Protein AF-C0ZXY6-F1 (afdb_monomer_lite)

Foldseek 3Di:
DDDDPDADELVNVVVQVVVCPPVLVDAAEDEECDHHDPRNQVVCVVSLYWYWYAHPVGDIDTDHPSVVVVVVPDPPDPPPPPPVPPVVVVVVVVVVVVCCVVVVVVVVVVPD

Organism: Rhodococcus erythropolis (strain PR4 / NBRC 100887) (NCBI:txid234621)

Secondary structure (DSSP, 8-state):
-----SPB-HHHHHHHHHHTTT-TTS-EEEEESSPBPHHHHHHHHHHTEEEEEE-TT--EEE-SHHHHHHHHH------------TTHHHHHHHHHHHHH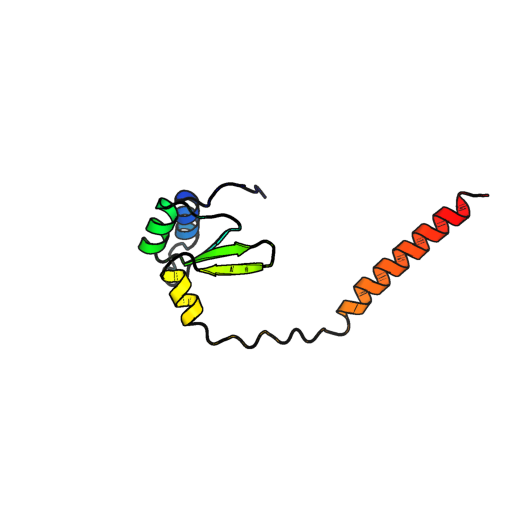HHHHHHHHHTT-

Radius of gyration: 22.97 Å; chains: 1; bounding box: 41×34×66 Å

pLDDT: mean 74.91, std 15.99, range [36.5, 94.62]

Sequence (112 aa):
MKWKGGAAGRPEMQQLYGARGTDTKKALFFFAASAYSKAAIGYADEVGIGLFTYDPVGVMTPINGVAQRVISSGTPATPPTVTPSSQDGLFIGALLLAIVVIGGIVIALGHI

Structure (mmCIF, N/CA/C/O backbone):
data_AF-C0ZXY6-F1
#
_entry.id   AF-C0ZXY6-F1
#
loop_
_atom_site.group_PDB
_atom_site.id
_atom_site.type_symbol
_atom_site.label_atom_id
_atom_site.label_alt_id
_atom_site.label_comp_id
_atom_site.label_asym_id
_atom_site.label_entity_id
_atom_site.label_seq_id
_atom_site.pdbx_PDB_ins_code
_atom_site.Cartn_x
_atom_site.Cartn_y
_atom_site.Cartn_z
_atom_site.occupancy
_atom_site.B_iso_or_equiv
_atom_site.auth_seq_id
_atom_site.auth_comp_id
_atom_site.auth_asym_id
_atom_site.auth_atom_id
_atom_site.pdbx_PDB_model_num
ATOM 1 N N . MET A 1 1 ? 5.324 14.794 -10.166 1.00 37.66 1 MET A N 1
ATOM 2 C CA . MET A 1 1 ? 5.454 13.511 -9.439 1.00 37.66 1 MET A CA 1
ATOM 3 C C . MET A 1 1 ? 6.762 13.536 -8.657 1.00 37.66 1 MET A C 1
ATOM 5 O O . MET A 1 1 ? 7.786 13.835 -9.256 1.00 37.66 1 MET A O 1
ATOM 9 N N . LYS A 1 2 ? 6.750 13.316 -7.336 1.00 36.91 2 LYS A N 1
ATOM 10 C CA . LYS A 1 2 ? 7.974 13.259 -6.516 1.00 36.91 2 LYS A CA 1
ATOM 11 C C . LYS A 1 2 ? 8.283 11.795 -6.235 1.00 36.91 2 LYS A C 1
ATOM 13 O O . LYS A 1 2 ? 7.656 11.183 -5.379 1.00 36.91 2 LYS A O 1
ATOM 18 N N . TRP A 1 3 ? 9.228 11.237 -6.982 1.00 36.50 3 TRP A N 1
ATOM 19 C CA . TRP A 1 3 ? 9.746 9.901 -6.711 1.00 36.50 3 TRP A CA 1
ATOM 20 C C . TRP A 1 3 ? 10.573 9.954 -5.418 1.00 36.50 3 TRP A C 1
ATOM 22 O O . TRP A 1 3 ? 11.521 10.737 -5.312 1.00 36.50 3 TRP A O 1
ATOM 32 N N . LYS A 1 4 ? 10.174 9.181 -4.403 1.00 51.34 4 LYS A N 1
ATOM 33 C CA . LYS A 1 4 ? 10.958 8.956 -3.182 1.00 51.34 4 LYS A CA 1
ATOM 34 C C . LYS A 1 4 ? 11.645 7.598 -3.324 1.00 51.34 4 LYS A C 1
ATOM 36 O O . LYS A 1 4 ? 10.967 6.583 -3.364 1.00 51.34 4 LYS A O 1
ATOM 41 N N . GLY A 1 5 ? 12.977 7.581 -3.343 1.00 49.53 5 GLY A N 1
ATOM 42 C CA . GLY A 1 5 ? 13.789 6.354 -3.314 1.00 49.53 5 GLY A CA 1
ATOM 43 C C . GLY A 1 5 ? 13.953 5.738 -1.916 1.00 49.53 5 GLY A C 1
ATOM 44 O O . GLY A 1 5 ? 14.917 5.023 -1.681 1.00 49.53 5 GLY A O 1
ATOM 45 N N . GLY A 1 6 ? 13.070 6.068 -0.967 1.00 57.12 6 GLY A N 1
ATOM 46 C CA . GLY A 1 6 ? 13.131 5.590 0.417 1.00 57.12 6 GLY A CA 1
ATOM 47 C C . GLY A 1 6 ? 12.141 4.457 0.681 1.00 57.12 6 GLY A C 1
ATOM 48 O O . GLY A 1 6 ? 11.128 4.348 -0.008 1.00 57.12 6 GLY A O 1
ATOM 49 N N . ALA A 1 7 ? 12.427 3.630 1.689 1.00 60.19 7 ALA A N 1
ATOM 50 C CA . ALA A 1 7 ? 11.484 2.641 2.208 1.00 60.19 7 ALA A CA 1
ATOM 51 C C . ALA A 1 7 ? 10.148 3.311 2.572 1.00 60.19 7 ALA A C 1
ATOM 53 O O . ALA A 1 7 ? 10.142 4.358 3.226 1.00 60.19 7 ALA A O 1
ATOM 54 N N . ALA A 1 8 ? 9.024 2.715 2.168 1.00 72.94 8 ALA A N 1
ATOM 55 C CA . ALA A 1 8 ? 7.708 3.237 2.521 1.00 72.94 8 ALA A CA 1
ATOM 56 C C . ALA A 1 8 ? 7.506 3.163 4.048 1.00 72.94 8 ALA A C 1
ATOM 58 O O . ALA A 1 8 ? 7.679 2.113 4.686 1.00 72.94 8 ALA A O 1
ATOM 59 N N . GLY A 1 9 ? 7.202 4.315 4.644 1.00 82.00 9 GLY A N 1
ATOM 60 C CA . GLY A 1 9 ? 7.110 4.506 6.081 1.00 82.00 9 GLY A CA 1
ATOM 61 C C . GLY A 1 9 ? 5.674 4.500 6.592 1.00 82.00 9 GLY A C 1
ATOM 62 O O . GLY A 1 9 ? 4.696 4.466 5.847 1.00 82.00 9 GLY A O 1
ATOM 63 N N . ARG A 1 10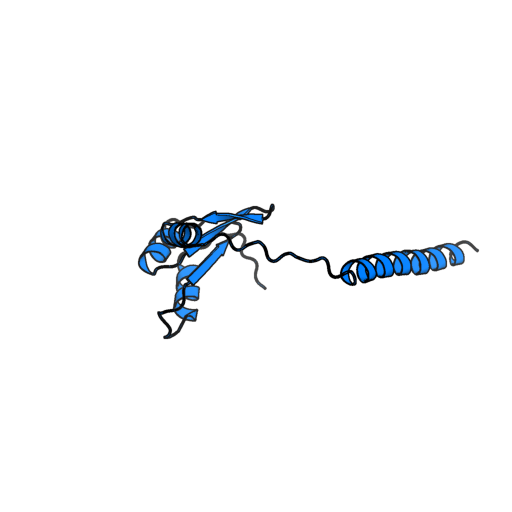 ? 5.547 4.559 7.920 1.00 82.31 10 ARG A N 1
ATOM 64 C CA . ARG A 1 10 ? 4.256 4.724 8.598 1.00 82.31 10 ARG A CA 1
ATOM 65 C C . ARG A 1 10 ? 3.486 5.986 8.157 1.00 82.31 10 ARG A C 1
ATOM 67 O O . ARG A 1 10 ? 2.271 5.870 8.016 1.00 82.31 10 ARG A O 1
ATOM 74 N N . PRO A 1 11 ? 4.122 7.152 7.905 1.00 85.44 11 PRO A N 1
ATOM 75 C CA . PRO A 1 11 ? 3.405 8.334 7.424 1.00 85.44 11 PRO A CA 1
ATOM 76 C C . PRO A 1 11 ? 2.684 8.087 6.096 1.00 85.44 11 PRO A C 1
ATOM 78 O O . PRO A 1 11 ? 1.534 8.485 5.935 1.00 85.44 11 PRO A O 1
ATOM 81 N N . GLU A 1 12 ? 3.322 7.378 5.164 1.00 84.19 12 GLU A N 1
ATOM 82 C CA . GLU A 1 12 ? 2.720 7.022 3.879 1.00 84.19 12 GLU A CA 1
ATOM 83 C C . GLU A 1 12 ? 1.508 6.084 4.058 1.00 84.19 12 GLU A C 1
ATOM 85 O O . GLU A 1 12 ? 0.482 6.269 3.403 1.00 84.19 12 GLU A O 1
ATOM 90 N N . MET A 1 13 ? 1.569 5.140 5.007 1.00 87.81 13 MET A N 1
ATOM 91 C CA . MET A 1 13 ? 0.421 4.283 5.345 1.00 87.81 13 MET A CA 1
ATOM 92 C C . MET A 1 13 ? -0.739 5.073 5.965 1.00 87.81 13 MET A C 1
ATOM 94 O O . MET A 1 13 ? -1.900 4.834 5.640 1.00 87.81 13 MET A O 1
ATOM 98 N N . GLN A 1 14 ? -0.439 6.032 6.844 1.00 87.62 14 GLN A N 1
ATOM 99 C CA . GLN A 1 14 ? -1.445 6.898 7.469 1.00 87.62 14 GLN A CA 1
ATOM 100 C C . GLN A 1 14 ? -2.142 7.793 6.442 1.00 87.62 14 GLN A C 1
ATOM 102 O O . GLN A 1 14 ? -3.355 7.985 6.519 1.00 87.62 14 GLN A O 1
ATOM 107 N N . GLN A 1 15 ? -1.399 8.303 5.457 1.00 87.06 15 GLN A N 1
ATOM 108 C CA . GLN A 1 15 ? -1.969 9.079 4.355 1.00 87.06 15 GLN A CA 1
ATOM 109 C C . GLN A 1 15 ? -2.936 8.238 3.520 1.00 87.06 15 GLN A C 1
ATOM 111 O O . GLN A 1 15 ? -4.046 8.691 3.244 1.00 87.06 15 GLN A O 1
ATOM 116 N N . LEU A 1 16 ? -2.558 7.001 3.176 1.00 86.62 16 LEU A N 1
ATOM 117 C CA . LEU A 1 16 ? -3.448 6.077 2.469 1.00 86.62 16 LEU A CA 1
ATOM 118 C C . LEU A 1 16 ? -4.710 5.778 3.289 1.00 86.62 16 LEU A C 1
ATOM 120 O O . LEU A 1 16 ? -5.823 5.821 2.765 1.00 86.62 16 LEU A O 1
ATOM 124 N N . TYR A 1 17 ? -4.543 5.513 4.583 1.00 83.81 17 TYR A N 1
ATOM 125 C CA . TYR A 1 17 ? -5.663 5.253 5.480 1.00 83.81 17 TYR A CA 1
ATOM 126 C C . TYR A 1 17 ? -6.621 6.448 5.576 1.00 83.81 17 TYR A C 1
ATOM 128 O O . TYR A 1 17 ? -7.835 6.267 5.521 1.00 83.81 17 TYR A O 1
ATOM 136 N N . GLY A 1 18 ? -6.093 7.672 5.659 1.00 85.38 18 GLY A N 1
ATOM 137 C CA . GLY A 1 18 ? -6.895 8.896 5.653 1.00 85.38 18 GLY A CA 1
ATOM 138 C C . GLY A 1 18 ? -7.612 9.137 4.322 1.00 85.38 18 GLY A C 1
ATOM 139 O O . GLY A 1 18 ? -8.772 9.546 4.317 1.00 85.38 18 GLY A O 1
ATOM 140 N N . ALA A 1 19 ? -6.970 8.816 3.194 1.00 88.25 19 ALA A N 1
ATOM 141 C CA . ALA A 1 19 ? -7.550 8.972 1.857 1.00 88.25 19 ALA A CA 1
ATOM 142 C C . ALA A 1 19 ? -8.790 8.090 1.624 1.00 88.25 19 ALA A C 1
ATOM 144 O O . ALA A 1 19 ? -9.625 8.413 0.781 1.00 88.25 19 ALA A O 1
ATOM 145 N N . ARG A 1 20 ? -8.953 7.012 2.404 1.00 84.38 20 ARG A N 1
ATOM 146 C CA . ARG A 1 20 ? -10.171 6.187 2.419 1.00 84.38 20 ARG A CA 1
ATOM 147 C C . ARG A 1 20 ? -11.426 6.985 2.799 1.00 84.38 20 ARG A C 1
ATOM 149 O O . ARG A 1 20 ? -12.534 6.591 2.434 1.00 84.38 20 ARG A O 1
ATOM 156 N N . GLY A 1 21 ? -11.266 8.078 3.546 1.00 84.00 21 GLY A N 1
ATOM 157 C CA . GLY A 1 21 ? -12.381 8.834 4.102 1.00 84.00 21 GLY A CA 1
ATOM 158 C C . GLY A 1 21 ? -13.226 7.979 5.050 1.00 84.00 21 GLY A C 1
ATOM 159 O O . GLY A 1 21 ? -12.701 7.204 5.851 1.00 84.00 21 GLY A O 1
ATOM 160 N N . THR A 1 22 ? -14.548 8.118 4.962 1.00 84.50 22 THR A N 1
ATOM 161 C CA . THR A 1 22 ? -15.509 7.440 5.849 1.00 84.50 22 THR A CA 1
ATOM 162 C C . THR A 1 22 ? -15.880 6.025 5.405 1.00 84.50 22 THR A C 1
ATOM 164 O O . THR A 1 22 ? -16.500 5.290 6.172 1.00 84.50 22 THR A O 1
ATOM 167 N N . ASP A 1 23 ? -15.498 5.608 4.196 1.00 82.94 23 ASP A N 1
ATOM 168 C CA . ASP A 1 23 ? -15.842 4.290 3.663 1.00 82.94 23 ASP A CA 1
ATOM 169 C C . ASP A 1 23 ? -14.849 3.226 4.144 1.00 82.94 23 ASP A C 1
ATOM 171 O O . ASP A 1 23 ? -13.911 2.825 3.451 1.00 82.94 23 ASP A O 1
ATOM 175 N N . THR A 1 24 ? -15.061 2.756 5.369 1.00 81.25 24 THR A N 1
ATOM 176 C CA . THR A 1 24 ? -14.210 1.755 6.024 1.00 81.25 24 THR A 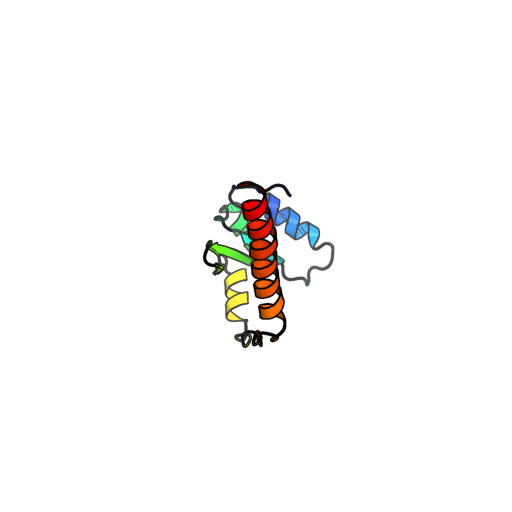CA 1
ATOM 177 C C . THR A 1 24 ? -14.273 0.369 5.383 1.00 81.25 24 THR A C 1
ATOM 179 O O . THR A 1 24 ? -13.454 -0.482 5.725 1.00 81.25 24 THR A O 1
ATOM 182 N N . LYS A 1 25 ? -15.194 0.137 4.438 1.00 84.12 25 LYS A N 1
ATOM 183 C CA . LYS A 1 25 ? -15.342 -1.148 3.739 1.00 84.12 25 LYS A CA 1
ATOM 184 C C . LYS A 1 25 ? -14.347 -1.316 2.591 1.00 84.12 25 LYS A C 1
ATOM 186 O O . LYS A 1 25 ? -14.193 -2.425 2.085 1.00 84.12 25 LYS A O 1
ATOM 191 N N . LYS A 1 26 ? -13.672 -0.243 2.163 1.00 83.94 26 LYS A N 1
ATOM 192 C CA . LYS A 1 26 ? -12.668 -0.317 1.096 1.00 83.94 26 LYS A CA 1
ATOM 193 C C . LYS A 1 26 ? -11.429 -1.071 1.572 1.00 83.94 26 LYS A C 1
ATOM 195 O O . LYS A 1 26 ? -10.828 -0.713 2.586 1.00 83.94 26 LYS A O 1
ATOM 200 N N . ALA A 1 27 ? -11.023 -2.068 0.791 1.00 86.00 27 ALA A N 1
ATOM 201 C CA . ALA A 1 27 ? -9.723 -2.699 0.949 1.00 86.00 27 ALA A CA 1
ATOM 202 C C . ALA A 1 27 ? -8.614 -1.700 0.585 1.00 86.00 27 ALA A C 1
ATOM 204 O O . ALA A 1 27 ? -8.725 -0.967 -0.400 1.00 86.00 27 ALA A O 1
ATOM 205 N N . LEU A 1 28 ? -7.556 -1.666 1.392 1.00 89.75 28 LEU A N 1
ATOM 206 C CA . LEU A 1 28 ? -6.415 -0.780 1.194 1.00 89.75 28 LEU A CA 1
ATOM 207 C C . LEU A 1 28 ? -5.195 -1.606 0.812 1.00 89.75 28 LEU A C 1
ATOM 209 O O . LEU A 1 28 ? -4.825 -2.537 1.525 1.00 89.75 28 LEU A O 1
ATOM 213 N N . PHE A 1 29 ? -4.554 -1.230 -0.291 1.00 91.00 29 PHE A N 1
ATOM 214 C CA . PHE A 1 29 ? -3.348 -1.881 -0.789 1.00 91.00 29 PHE A CA 1
ATOM 215 C C . PHE A 1 29 ? -2.263 -0.843 -1.041 1.00 91.00 29 PHE A C 1
ATOM 217 O O . PHE A 1 29 ? -2.544 0.239 -1.558 1.00 91.00 29 PHE A O 1
ATOM 224 N N . PHE A 1 30 ? -1.024 -1.180 -0.695 1.00 8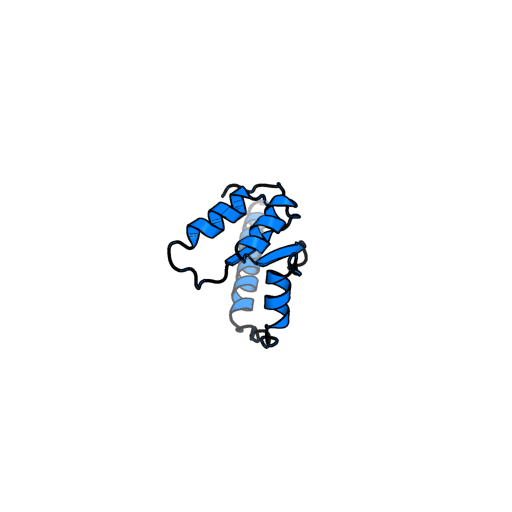8.69 30 PHE A N 1
ATOM 225 C CA . PHE A 1 30 ? 0.142 -0.356 -0.990 1.00 88.69 30 PHE A CA 1
ATOM 226 C C . PHE A 1 30 ? 1.189 -1.194 -1.718 1.00 88.69 30 PHE A C 1
ATOM 228 O O . PHE A 1 30 ? 1.521 -2.288 -1.264 1.00 88.69 30 PHE A O 1
ATOM 235 N N . PHE A 1 31 ? 1.742 -0.647 -2.803 1.00 88.69 31 PHE A N 1
ATOM 236 C CA . PHE A 1 31 ? 2.753 -1.292 -3.640 1.00 88.69 31 PHE A CA 1
ATOM 237 C C . PHE A 1 31 ? 4.045 -0.476 -3.624 1.00 88.69 31 PHE A C 1
ATOM 239 O O . PHE A 1 31 ? 4.007 0.740 -3.825 1.00 88.69 31 PHE A O 1
ATOM 246 N N . ALA A 1 32 ? 5.183 -1.126 -3.398 1.00 86.31 32 ALA A N 1
ATOM 247 C CA . ALA A 1 32 ? 6.484 -0.464 -3.388 1.00 86.31 32 ALA A CA 1
ATOM 248 C C . ALA A 1 32 ? 7.561 -1.290 -4.105 1.00 86.31 32 ALA A C 1
ATOM 250 O O . ALA A 1 32 ? 7.639 -2.503 -3.946 1.00 86.31 32 ALA A O 1
ATOM 251 N N . ALA A 1 33 ? 8.450 -0.617 -4.837 1.00 83.69 33 ALA A N 1
ATOM 252 C CA . ALA A 1 33 ? 9.663 -1.241 -5.381 1.00 83.69 33 ALA A CA 1
ATOM 253 C C . ALA A 1 33 ? 10.745 -1.481 -4.304 1.00 83.69 33 ALA A C 1
ATOM 255 O O . ALA A 1 33 ? 11.779 -2.084 -4.570 1.00 83.69 33 ALA A O 1
ATOM 256 N N . SER A 1 34 ? 10.541 -0.953 -3.094 1.00 81.25 34 SER A N 1
ATOM 257 C CA . SER A 1 34 ? 11.479 -1.002 -1.974 1.00 81.25 34 SER A CA 1
ATOM 258 C C . SER A 1 34 ? 10.839 -1.648 -0.745 1.00 81.25 34 SER A C 1
ATOM 260 O O . SER A 1 34 ? 9.617 -1.750 -0.634 1.00 81.25 34 SER A O 1
ATOM 262 N N . ALA A 1 35 ? 11.677 -2.088 0.196 1.00 84.75 35 ALA A N 1
ATOM 263 C CA . ALA A 1 35 ? 11.216 -2.682 1.446 1.00 84.75 35 ALA A CA 1
ATOM 264 C C . ALA A 1 35 ? 10.440 -1.680 2.323 1.00 84.75 35 ALA A C 1
ATOM 266 O O . ALA A 1 35 ? 10.620 -0.464 2.235 1.00 84.75 35 ALA A O 1
ATOM 267 N N . TYR A 1 36 ? 9.613 -2.208 3.226 1.00 87.00 36 TYR A N 1
ATOM 268 C CA . TYR A 1 36 ? 8.873 -1.426 4.215 1.00 87.00 36 TYR A CA 1
ATOM 269 C C . TYR A 1 36 ? 9.623 -1.357 5.542 1.00 87.00 36 TYR A C 1
ATOM 271 O O . TYR A 1 36 ? 10.272 -2.313 5.967 1.00 87.00 36 TYR A O 1
ATOM 279 N N . SER A 1 37 ? 9.484 -0.234 6.247 1.00 89.50 37 SER A N 1
ATOM 280 C CA . SER A 1 37 ? 9.960 -0.148 7.632 1.00 89.50 37 SER A CA 1
ATOM 281 C C . SER A 1 37 ? 9.124 -1.035 8.565 1.00 89.50 37 SER A C 1
ATOM 283 O O . SER A 1 37 ? 7.921 -1.207 8.360 1.00 89.50 37 SER A O 1
ATOM 285 N N . LYS A 1 38 ? 9.719 -1.529 9.660 1.00 89.31 38 LYS A N 1
ATOM 286 C CA . LYS A 1 38 ? 9.000 -2.335 10.668 1.00 89.31 38 LYS A CA 1
ATOM 287 C C . LYS A 1 38 ? 7.770 -1.612 11.237 1.00 89.31 38 LYS A C 1
ATOM 289 O O . LYS A 1 38 ? 6.736 -2.232 11.459 1.00 89.31 38 LYS A O 1
ATOM 294 N N . ALA A 1 39 ? 7.864 -0.293 11.418 1.00 88.62 39 ALA A N 1
ATOM 295 C CA . ALA A 1 39 ? 6.749 0.538 11.871 1.00 88.62 39 ALA A CA 1
ATOM 296 C C . ALA A 1 39 ? 5.621 0.658 10.829 1.00 88.62 39 ALA A C 1
ATOM 298 O O . ALA A 1 39 ? 4.458 0.770 11.208 1.00 88.62 39 ALA A O 1
ATOM 299 N N . ALA A 1 40 ? 5.949 0.638 9.532 1.00 88.88 40 ALA A N 1
ATOM 300 C CA . ALA A 1 40 ? 4.952 0.630 8.463 1.00 88.88 40 ALA A CA 1
ATOM 301 C C . ALA A 1 40 ? 4.202 -0.703 8.414 1.00 88.88 40 ALA A C 1
ATOM 303 O O . ALA A 1 40 ? 2.981 -0.692 8.322 1.00 88.88 40 ALA A O 1
ATOM 304 N N . ILE A 1 41 ? 4.924 -1.822 8.539 1.00 93.81 41 ILE A N 1
ATOM 305 C CA . ILE A 1 41 ? 4.326 -3.164 8.587 1.00 93.81 41 ILE A CA 1
ATOM 306 C C . ILE A 1 41 ? 3.374 -3.275 9.782 1.00 93.81 41 ILE A C 1
ATOM 308 O O . ILE A 1 41 ? 2.211 -3.608 9.593 1.00 93.81 41 ILE A O 1
ATOM 312 N N . GLY A 1 42 ? 3.827 -2.896 10.984 1.00 94.19 42 GLY A N 1
ATOM 313 C CA . GLY A 1 42 ? 2.989 -2.957 12.186 1.00 94.19 42 GLY A CA 1
ATOM 314 C C . GLY A 1 42 ? 1.712 -2.124 12.067 1.00 94.19 42 GLY A C 1
ATOM 315 O O . GLY A 1 42 ? 0.625 -2.620 12.336 1.00 94.19 42 GLY A O 1
ATOM 316 N N . TYR A 1 43 ? 1.818 -0.884 11.581 1.00 92.12 43 TYR A N 1
ATOM 317 C CA . TYR A 1 43 ? 0.631 -0.053 11.376 1.00 92.12 43 TYR A CA 1
ATOM 318 C C . TYR A 1 43 ? -0.293 -0.609 10.281 1.00 92.12 43 TYR A C 1
ATOM 320 O O . TYR A 1 43 ? -1.510 -0.580 10.432 1.00 92.12 43 TYR A O 1
ATOM 328 N N . ALA A 1 44 ? 0.263 -1.137 9.188 1.00 91.75 44 ALA A N 1
ATOM 329 C CA . ALA A 1 44 ? -0.524 -1.763 8.131 1.00 91.75 44 ALA A CA 1
ATOM 330 C C . ALA A 1 44 ? -1.312 -2.976 8.646 1.00 91.75 44 ALA A C 1
ATOM 332 O O . ALA A 1 44 ? -2.479 -3.131 8.290 1.00 91.75 44 ALA A O 1
ATOM 333 N N . ASP A 1 45 ? -0.718 -3.789 9.518 1.00 94.12 45 ASP A N 1
ATOM 334 C CA . ASP A 1 45 ? -1.410 -4.905 10.164 1.00 94.12 45 ASP A CA 1
ATOM 335 C C . ASP A 1 45 ? -2.521 -4.432 11.113 1.00 94.12 45 ASP A C 1
ATOM 337 O O . ASP A 1 45 ? -3.618 -4.990 11.078 1.00 94.12 45 ASP A O 1
ATOM 341 N N . GLU A 1 46 ? -2.282 -3.375 11.899 1.00 93.31 46 GLU A N 1
ATOM 342 C CA . GLU A 1 46 ? -3.284 -2.783 12.802 1.00 93.31 46 GLU A CA 1
ATOM 343 C C . GLU A 1 46 ? -4.535 -2.301 12.056 1.00 93.31 46 GLU A C 1
ATOM 345 O O . GLU A 1 46 ? -5.657 -2.495 12.525 1.00 93.31 46 GLU A O 1
ATOM 350 N N . VAL A 1 47 ? -4.354 -1.658 10.899 1.00 91.31 47 VAL A N 1
ATOM 351 C CA . VAL A 1 47 ? -5.450 -1.002 10.168 1.00 91.31 47 VAL A CA 1
ATOM 352 C C . VAL A 1 47 ? -5.949 -1.773 8.942 1.00 91.31 47 VAL A C 1
ATOM 354 O O . VAL A 1 47 ? -6.855 -1.305 8.247 1.00 91.31 47 VAL A O 1
ATOM 357 N N . GLY A 1 48 ? -5.383 -2.950 8.674 1.00 91.75 48 GLY A N 1
ATOM 358 C CA . GLY A 1 48 ? -5.804 -3.827 7.582 1.00 91.75 48 GLY A CA 1
ATOM 359 C C . GLY A 1 48 ? -5.353 -3.380 6.187 1.00 91.75 48 GLY A C 1
ATOM 360 O O . GLY A 1 48 ? -6.085 -3.584 5.220 1.00 91.75 48 GLY A O 1
ATOM 361 N N . ILE A 1 49 ? -4.168 -2.778 6.057 1.00 92.19 49 ILE A N 1
ATOM 362 C CA . ILE A 1 49 ? -3.556 -2.456 4.758 1.00 92.19 49 ILE A CA 1
ATOM 363 C C . ILE A 1 49 ? -2.751 -3.670 4.266 1.00 92.19 49 ILE A C 1
ATOM 365 O O . ILE A 1 49 ? -1.887 -4.188 4.974 1.00 92.19 49 ILE A O 1
ATOM 369 N N . GLY A 1 50 ? -3.011 -4.119 3.038 1.00 93.81 50 GLY A N 1
ATOM 370 C CA . GLY A 1 50 ? -2.204 -5.135 2.361 1.00 93.81 50 GLY A CA 1
ATOM 371 C C . GLY A 1 50 ? -0.949 -4.523 1.739 1.00 93.81 50 GLY A C 1
ATOM 372 O O . GLY A 1 50 ? -1.047 -3.611 0.917 1.00 93.81 50 GLY A O 1
ATOM 373 N N . LEU A 1 51 ? 0.224 -5.022 2.126 1.00 91.88 51 LEU A N 1
ATOM 374 C CA . LEU A 1 51 ? 1.516 -4.549 1.627 1.00 91.88 51 LEU A CA 1
ATOM 375 C C . LEU A 1 51 ? 2.102 -5.504 0.587 1.00 91.88 51 LEU A C 1
ATOM 377 O O . LEU A 1 51 ? 2.218 -6.706 0.842 1.00 91.88 51 LEU A O 1
ATOM 381 N N . PHE A 1 52 ? 2.537 -4.955 -0.546 1.00 92.31 52 PHE A N 1
ATOM 382 C CA . PHE A 1 52 ? 3.138 -5.709 -1.642 1.00 92.31 52 PHE A CA 1
ATOM 383 C C . PHE A 1 52 ? 4.433 -5.050 -2.109 1.00 92.31 52 PHE A C 1
ATOM 385 O O . PHE A 1 52 ? 4.464 -3.850 -2.383 1.00 92.31 52 PHE A O 1
ATOM 392 N N . THR A 1 53 ? 5.493 -5.837 -2.264 1.00 90.94 53 THR A N 1
ATOM 393 C CA . THR A 1 53 ? 6.661 -5.395 -3.032 1.00 90.94 53 THR A CA 1
ATOM 394 C C . THR A 1 53 ? 6.579 -5.893 -4.461 1.00 90.94 53 THR A C 1
ATOM 396 O O . THR A 1 53 ? 5.941 -6.911 -4.730 1.00 90.94 53 THR A O 1
ATOM 399 N N . TYR A 1 54 ? 7.231 -5.189 -5.380 1.00 85.44 54 TYR A N 1
ATOM 400 C CA . TYR A 1 54 ? 7.453 -5.687 -6.730 1.00 85.44 54 TYR A CA 1
ATOM 401 C C . TYR A 1 54 ? 8.913 -5.515 -7.146 1.00 85.44 54 TYR A C 1
ATOM 403 O O . TYR A 1 54 ? 9.552 -4.515 -6.818 1.00 85.44 54 TYR A O 1
ATOM 411 N N . ASP A 1 55 ? 9.434 -6.507 -7.856 1.00 78.88 55 ASP A N 1
ATOM 412 C CA . ASP A 1 55 ? 10.758 -6.460 -8.479 1.00 78.88 55 ASP A CA 1
ATOM 413 C C . ASP A 1 55 ? 10.684 -5.704 -9.829 1.00 78.88 55 ASP A C 1
ATOM 415 O O . ASP A 1 55 ? 9.616 -5.701 -10.452 1.00 78.88 55 ASP A O 1
ATOM 419 N N . PRO A 1 56 ? 11.768 -5.073 -10.325 1.00 76.44 56 PRO A N 1
ATOM 420 C CA . PRO A 1 56 ? 11.910 -4.648 -11.722 1.00 76.44 56 PRO A CA 1
ATOM 421 C C . PRO A 1 56 ? 11.365 -5.611 -12.790 1.00 76.44 56 PRO A C 1
ATOM 423 O O . PRO A 1 56 ? 10.862 -5.145 -13.811 1.00 76.44 56 PRO A O 1
ATOM 426 N N . VAL A 1 57 ? 11.424 -6.931 -12.572 1.00 78.81 57 VAL A N 1
ATOM 427 C CA . VAL A 1 57 ? 10.864 -7.935 -13.508 1.00 78.81 57 VAL A CA 1
ATOM 428 C C . VAL A 1 57 ? 9.336 -8.112 -13.364 1.00 78.81 57 VAL A C 1
ATOM 430 O O . VAL A 1 57 ? 8.726 -8.931 -14.044 1.00 78.81 57 VAL A O 1
ATOM 433 N N . GLY A 1 58 ? 8.689 -7.346 -12.483 1.00 74.06 58 GLY A N 1
ATOM 434 C CA . GLY A 1 58 ? 7.238 -7.336 -12.271 1.00 74.06 58 GLY A CA 1
ATOM 435 C C . GLY A 1 58 ? 6.717 -8.406 -11.309 1.00 74.06 58 GLY A C 1
ATOM 436 O O . GLY A 1 58 ? 5.505 -8.537 -11.142 1.00 74.06 58 GLY A O 1
ATOM 437 N N . VAL A 1 59 ? 7.599 -9.168 -10.655 1.00 82.94 59 VAL A N 1
ATOM 438 C CA . VAL A 1 59 ? 7.191 -10.188 -9.678 1.00 82.94 59 VAL A CA 1
ATOM 439 C C . VAL A 1 59 ? 6.698 -9.509 -8.407 1.00 82.94 59 VAL A C 1
ATOM 441 O O . VAL A 1 59 ? 7.449 -8.780 -7.764 1.00 82.94 59 VAL A O 1
ATOM 444 N N . MET A 1 60 ? 5.446 -9.773 -8.034 1.00 88.81 60 MET A N 1
ATOM 445 C CA . MET A 1 60 ? 4.803 -9.185 -6.862 1.00 88.81 60 MET A CA 1
ATOM 446 C C . MET A 1 60 ? 4.844 -10.137 -5.663 1.00 88.81 60 MET A C 1
ATOM 448 O O . MET A 1 60 ? 4.461 -11.299 -5.779 1.00 88.81 60 MET A O 1
ATOM 452 N N . THR A 1 61 ? 5.279 -9.643 -4.502 1.00 90.44 61 THR A N 1
ATOM 453 C CA . THR A 1 61 ? 5.443 -10.437 -3.274 1.00 90.44 61 THR A CA 1
ATOM 454 C C . THR A 1 61 ? 4.605 -9.854 -2.131 1.00 90.44 61 THR A C 1
ATOM 456 O O . THR A 1 61 ? 4.716 -8.657 -1.851 1.00 90.44 61 THR A O 1
ATOM 459 N N . PRO A 1 62 ? 3.772 -10.660 -1.441 1.00 92.81 62 PRO A N 1
ATOM 460 C CA . PRO A 1 62 ? 3.034 -10.205 -0.265 1.00 92.81 62 PRO A CA 1
ATOM 461 C C . PRO A 1 62 ? 3.973 -10.037 0.938 1.00 92.81 62 PRO A C 1
ATOM 463 O O . PRO A 1 62 ? 4.730 -10.948 1.272 1.00 92.81 62 PRO A O 1
ATOM 466 N N . ILE A 1 63 ? 3.894 -8.899 1.628 1.00 94.62 63 ILE A N 1
ATOM 467 C CA . ILE A 1 63 ? 4.780 -8.589 2.764 1.00 94.62 63 ILE A CA 1
ATOM 468 C C . ILE A 1 63 ? 4.154 -8.922 4.119 1.00 94.62 63 ILE A C 1
ATOM 470 O O . ILE A 1 63 ? 4.865 -9.345 5.028 1.00 94.62 63 ILE A O 1
ATOM 474 N N . ASN A 1 64 ? 2.841 -8.752 4.274 1.00 94.00 64 ASN A N 1
ATOM 475 C CA . ASN A 1 64 ? 2.152 -8.968 5.547 1.00 94.00 64 ASN A CA 1
ATOM 476 C C . ASN A 1 64 ? 0.983 -9.956 5.433 1.00 94.00 64 ASN A C 1
ATOM 478 O O . ASN A 1 64 ? 0.555 -10.332 4.340 1.00 94.00 64 ASN A O 1
ATOM 482 N N . GLY A 1 65 ? 0.445 -10.380 6.580 1.00 91.94 65 GLY A N 1
ATOM 483 C CA . GLY A 1 65 ? -0.627 -11.379 6.630 1.00 91.94 65 GLY A CA 1
ATOM 484 C C . GLY A 1 65 ? -1.908 -10.932 5.916 1.00 91.94 65 GLY A C 1
ATOM 485 O O . GLY A 1 65 ? -2.621 -11.760 5.350 1.00 91.94 65 GLY A O 1
ATOM 486 N N . VAL A 1 66 ? -2.185 -9.623 5.888 1.00 91.56 66 VAL A N 1
ATOM 487 C CA . VAL A 1 66 ? -3.304 -9.051 5.122 1.00 91.56 66 VAL A CA 1
ATOM 488 C C . VAL A 1 66 ? -3.113 -9.300 3.624 1.00 91.56 66 VAL A C 1
ATOM 490 O O . VAL A 1 66 ? -4.018 -9.830 2.981 1.00 91.56 66 VAL A O 1
ATOM 493 N N . ALA A 1 67 ? -1.933 -8.991 3.080 1.00 91.31 67 ALA A N 1
ATOM 494 C CA . ALA A 1 67 ? -1.609 -9.233 1.675 1.00 91.31 67 ALA A CA 1
ATOM 495 C C . ALA A 1 67 ? -1.628 -10.726 1.314 1.00 91.31 67 ALA A C 1
ATOM 497 O O . ALA A 1 67 ? -2.150 -11.099 0.265 1.00 91.31 67 ALA A O 1
ATOM 498 N N . GLN A 1 68 ? -1.122 -11.591 2.197 1.00 93.25 68 GLN A N 1
ATOM 499 C CA . GLN A 1 68 ? -1.146 -13.041 1.975 1.00 93.25 68 GLN A CA 1
ATOM 500 C C . GLN A 1 68 ? -2.572 -13.575 1.860 1.00 93.25 68 GLN A C 1
ATOM 502 O O . GLN A 1 68 ? -2.868 -14.322 0.933 1.00 93.25 68 GLN A O 1
ATOM 507 N N . ARG A 1 69 ? -3.479 -13.151 2.749 1.00 89.75 69 ARG A N 1
ATOM 508 C CA . ARG A 1 69 ? -4.889 -13.554 2.665 1.00 89.75 69 ARG A CA 1
ATOM 509 C C . ARG A 1 69 ? -5.523 -13.144 1.342 1.00 89.75 69 ARG A C 1
ATOM 511 O O . ARG A 1 69 ? -6.277 -13.929 0.784 1.00 89.75 69 ARG A O 1
ATOM 518 N N . VAL A 1 70 ? -5.193 -11.958 0.832 1.00 86.81 70 VAL A N 1
ATOM 519 C CA . VAL A 1 70 ? -5.722 -11.458 -0.445 1.00 86.81 70 VAL A CA 1
ATOM 520 C C . VAL A 1 70 ? -5.291 -12.362 -1.597 1.00 86.81 70 VAL A C 1
ATOM 522 O O . VAL A 1 70 ? -6.148 -12.802 -2.359 1.00 86.81 70 VAL A O 1
ATOM 525 N N . ILE A 1 71 ? -4.003 -12.711 -1.677 1.00 87.50 71 ILE A N 1
ATOM 526 C CA . ILE A 1 71 ? -3.493 -13.621 -2.716 1.00 87.50 71 ILE A CA 1
ATOM 527 C C . ILE A 1 71 ? -4.118 -15.013 -2.581 1.00 87.50 71 ILE A C 1
ATOM 529 O O . ILE A 1 71 ? -4.565 -15.571 -3.577 1.00 87.50 71 ILE A O 1
ATOM 533 N N . SER A 1 72 ? -4.218 -15.550 -1.364 1.00 85.81 72 SER A N 1
ATOM 534 C CA . SER A 1 72 ? -4.813 -16.873 -1.130 1.00 85.81 72 SER A CA 1
ATOM 535 C C . SER A 1 72 ? -6.319 -16.918 -1.394 1.00 85.81 72 SER A C 1
ATOM 537 O O . SER A 1 72 ? -6.857 -17.981 -1.689 1.00 85.81 72 SER A O 1
ATOM 539 N N . SER A 1 73 ? -7.011 -15.783 -1.267 1.00 79.00 73 SER A N 1
ATOM 540 C CA . SER A 1 73 ? -8.443 -15.660 -1.565 1.00 79.00 73 SER A CA 1
ATOM 541 C C . SER A 1 73 ? -8.734 -15.378 -3.038 1.00 79.00 73 SER A C 1
ATOM 543 O O . SER A 1 73 ? -9.887 -15.449 -3.460 1.00 79.00 73 SER A O 1
ATOM 545 N N . GLY A 1 74 ? -7.705 -15.050 -3.824 1.00 68.06 74 GLY A N 1
ATOM 546 C CA . GLY A 1 74 ? -7.837 -14.901 -5.259 1.00 68.06 74 GLY A CA 1
ATOM 547 C C . GLY A 1 74 ? -8.082 -16.261 -5.895 1.00 68.06 74 GLY A C 1
ATOM 548 O O . GLY A 1 74 ? -7.155 -17.053 -6.045 1.00 68.06 74 GLY A O 1
ATOM 549 N N . THR A 1 75 ? -9.313 -16.524 -6.338 1.00 57.78 75 THR A N 1
ATOM 550 C CA . THR A 1 75 ? -9.520 -17.445 -7.463 1.00 57.78 75 THR A CA 1
ATOM 551 C C . THR A 1 75 ? -8.546 -17.003 -8.555 1.00 57.78 75 THR A C 1
ATOM 553 O O . THR A 1 75 ? -8.550 -15.803 -8.848 1.00 57.78 75 THR A O 1
ATOM 556 N N . PRO A 1 76 ? -7.694 -17.880 -9.125 1.00 54.28 76 PRO A N 1
ATOM 557 C CA . PRO A 1 76 ? -6.809 -17.484 -10.208 1.00 54.28 76 PRO A CA 1
ATOM 558 C C . PRO A 1 76 ? -7.686 -16.850 -11.277 1.00 54.28 76 PRO A C 1
ATOM 560 O O . PRO A 1 76 ? -8.496 -17.527 -11.909 1.00 54.28 76 PRO A O 1
ATOM 563 N N . ALA A 1 77 ? -7.595 -15.526 -11.402 1.00 53.75 77 ALA A N 1
ATOM 564 C CA . ALA A 1 77 ? -8.209 -14.837 -12.506 1.00 53.75 77 ALA A CA 1
ATOM 565 C C . ALA A 1 77 ? -7.547 -15.469 -13.717 1.00 53.75 77 ALA A C 1
ATOM 567 O O . ALA A 1 77 ? -6.327 -15.356 -13.866 1.00 53.75 77 ALA A O 1
ATOM 568 N N . THR A 1 78 ? -8.322 -16.198 -14.523 1.00 55.66 78 THR A N 1
ATOM 569 C CA . THR A 1 78 ? -7.921 -16.531 -15.882 1.00 55.66 78 THR A CA 1
ATOM 570 C C . THR A 1 78 ? -7.327 -15.238 -16.416 1.00 55.66 78 THR A C 1
ATOM 572 O O . THR A 1 78 ? -8.061 -14.240 -16.414 1.00 55.66 78 THR A O 1
ATOM 575 N N . PRO A 1 79 ? -6.010 -15.181 -16.71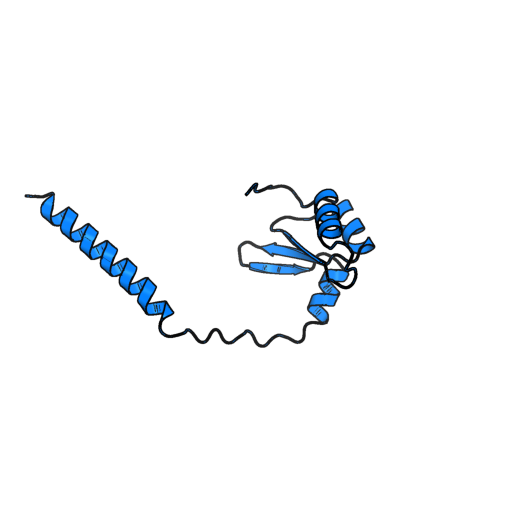0 1.00 62.25 79 PRO A N 1
ATOM 576 C CA . PRO A 1 79 ? -5.412 -13.947 -17.187 1.00 62.25 79 PRO A CA 1
ATOM 577 C C . PRO A 1 79 ? -6.336 -13.481 -18.302 1.00 62.25 79 PRO A C 1
ATOM 579 O O . PRO A 1 79 ? -6.692 -14.334 -19.128 1.00 62.25 79 PRO A O 1
ATOM 582 N N . PRO A 1 80 ? -6.839 -12.226 -18.276 1.00 61.88 80 PRO A N 1
ATOM 583 C CA . PRO A 1 80 ? -7.659 -11.753 -19.373 1.00 61.88 80 PRO A CA 1
ATOM 584 C C . PRO A 1 80 ? -6.847 -12.109 -20.598 1.00 61.88 80 PRO A C 1
ATOM 586 O O . PRO A 1 80 ? -5.672 -11.743 -20.670 1.00 61.88 80 PRO A O 1
ATOM 589 N N . THR A 1 81 ? -7.397 -12.967 -21.456 1.00 57.31 81 THR A N 1
ATOM 590 C CA . THR A 1 81 ? -6.744 -13.283 -22.708 1.00 57.31 81 THR A CA 1
ATOM 591 C C . THR A 1 81 ? -6.603 -11.924 -23.356 1.00 57.31 81 THR A C 1
ATOM 593 O O . THR A 1 81 ? -7.586 -11.364 -23.841 1.00 57.31 81 THR A O 1
ATOM 596 N N . VAL A 1 82 ? -5.403 -11.348 -23.260 1.00 63.09 82 VAL A N 1
ATOM 597 C CA . VAL A 1 82 ? -4.949 -10.261 -24.102 1.00 63.09 82 VAL A CA 1
ATOM 598 C C . VAL A 1 82 ? -4.971 -10.903 -25.467 1.00 63.09 82 VAL A C 1
ATOM 600 O O . VAL A 1 82 ? -3.997 -11.489 -25.913 1.00 63.09 82 VAL A O 1
ATOM 603 N N . THR A 1 83 ? -6.167 -10.949 -26.048 1.00 65.44 83 THR A N 1
ATOM 604 C CA . THR A 1 83 ? -6.377 -11.269 -27.440 1.00 65.44 83 THR A CA 1
ATOM 605 C C . THR A 1 83 ? -5.659 -10.113 -28.093 1.00 65.44 83 THR A C 1
ATOM 607 O O . THR A 1 83 ? -6.149 -8.989 -27.939 1.00 65.44 83 THR A O 1
ATOM 610 N N . PRO A 1 84 ? -4.456 -10.320 -28.662 1.00 63.12 84 PRO A N 1
ATOM 611 C CA . PRO A 1 84 ? -3.768 -9.231 -29.320 1.00 63.12 84 PRO A CA 1
ATOM 612 C C . PRO A 1 84 ? -4.748 -8.738 -30.377 1.00 63.12 84 PRO A C 1
ATOM 614 O O . PRO A 1 84 ? -5.072 -9.457 -31.325 1.00 63.12 84 PRO A O 1
ATOM 617 N N . SER A 1 85 ? -5.330 -7.563 -30.149 1.00 68.50 85 SER A N 1
ATOM 618 C CA . SER A 1 85 ? -6.214 -6.976 -31.132 1.00 68.50 85 SER A CA 1
ATOM 619 C C . SER A 1 85 ? -5.290 -6.654 -32.287 1.00 68.50 85 SER A C 1
ATOM 621 O O . SER A 1 85 ? -4.304 -5.944 -32.120 1.00 68.50 85 SER A O 1
ATOM 623 N N . SER A 1 86 ? -5.556 -7.238 -33.455 1.00 64.69 86 SER A N 1
ATOM 624 C CA . SER A 1 86 ? -4.683 -7.176 -34.638 1.00 64.69 86 SER A CA 1
ATOM 625 C C . SER A 1 86 ? -4.336 -5.743 -35.095 1.00 64.69 86 SER A C 1
ATOM 627 O O . SER A 1 86 ? -3.557 -5.569 -36.029 1.00 64.69 86 SER A O 1
ATOM 629 N N . GLN A 1 87 ? -4.905 -4.722 -34.449 1.00 60.91 87 GLN A N 1
ATOM 630 C CA . GLN A 1 87 ? -4.632 -3.303 -34.636 1.00 60.91 87 GLN A CA 1
ATOM 631 C C . GLN A 1 87 ? -3.394 -2.806 -33.868 1.00 60.91 87 GLN A C 1
ATOM 633 O O . GLN A 1 87 ? -2.764 -1.860 -34.330 1.00 60.91 87 GLN A O 1
ATOM 638 N N . ASP A 1 88 ? -2.969 -3.455 -32.779 1.00 55.59 88 ASP A N 1
ATOM 639 C CA . ASP A 1 88 ? -1.844 -2.982 -31.952 1.00 55.59 88 ASP A CA 1
ATOM 640 C C . ASP A 1 88 ? -0.480 -3.145 -32.650 1.00 55.59 88 ASP A C 1
ATOM 642 O O . ASP A 1 88 ? 0.420 -2.323 -32.484 1.00 55.59 88 ASP A O 1
ATOM 646 N N . GLY A 1 89 ? -0.333 -4.155 -33.515 1.00 55.09 89 GLY A N 1
ATOM 647 C CA . GLY A 1 89 ? 0.883 -4.357 -34.316 1.00 55.09 89 GLY A CA 1
ATOM 648 C C . GLY A 1 89 ? 1.045 -3.359 -35.469 1.00 55.09 89 GLY A C 1
ATOM 649 O O . GLY A 1 89 ? 2.168 -3.080 -35.894 1.00 55.09 89 GLY A O 1
ATOM 650 N N . LEU A 1 90 ? -0.060 -2.785 -35.959 1.00 57.16 90 LEU A N 1
ATOM 651 C CA . LEU A 1 90 ? -0.044 -1.882 -37.112 1.00 57.16 90 LEU A CA 1
ATOM 652 C C . LEU A 1 90 ? 0.535 -0.505 -36.748 1.00 57.16 90 LEU A C 1
ATOM 654 O O . LEU A 1 90 ? 1.260 0.086 -37.548 1.00 57.16 90 LEU A O 1
ATOM 658 N N . PHE A 1 91 ? 0.285 -0.021 -35.525 1.00 56.59 91 PHE A N 1
ATOM 659 C CA . PHE A 1 91 ? 0.778 1.282 -35.060 1.00 56.59 91 PHE A CA 1
ATOM 660 C C . PHE A 1 91 ? 2.294 1.298 -34.816 1.00 56.59 91 PHE A C 1
ATOM 662 O O . PHE A 1 91 ? 2.957 2.272 -35.174 1.00 56.59 91 PHE A O 1
ATOM 669 N N . ILE A 1 92 ? 2.862 0.215 -34.267 1.00 58.38 92 ILE A N 1
ATOM 670 C CA . ILE A 1 92 ? 4.310 0.117 -34.007 1.00 58.38 92 ILE A CA 1
ATOM 671 C C . ILE A 1 92 ? 5.087 0.003 -35.332 1.00 58.38 92 ILE A C 1
ATOM 673 O O . ILE A 1 92 ? 6.108 0.668 -35.517 1.00 58.38 92 ILE A O 1
ATOM 677 N N . GLY A 1 93 ? 4.583 -0.797 -36.282 1.00 58.00 93 GLY A N 1
ATOM 678 C CA . GLY A 1 93 ? 5.210 -0.980 -37.595 1.00 58.00 93 GLY A CA 1
ATOM 679 C C . GLY A 1 93 ? 5.175 0.281 -38.465 1.00 58.00 93 GLY A C 1
ATOM 680 O O . GLY A 1 93 ? 6.184 0.640 -39.074 1.00 58.00 93 GLY A O 1
ATOM 681 N N . ALA A 1 94 ? 4.047 0.997 -38.479 1.00 60.00 94 ALA A N 1
ATOM 682 C CA . ALA A 1 94 ? 3.907 2.233 -39.248 1.00 60.00 94 ALA A CA 1
ATOM 683 C C . ALA A 1 94 ? 4.810 3.367 -38.724 1.00 60.00 94 ALA A C 1
ATOM 685 O O . ALA A 1 94 ? 5.380 4.112 -39.524 1.00 60.00 94 ALA A O 1
ATOM 686 N N . LEU A 1 95 ? 4.994 3.479 -37.400 1.00 58.94 95 LEU A N 1
ATOM 687 C CA . LEU A 1 95 ? 5.842 4.513 -36.795 1.00 58.94 95 LEU A CA 1
ATOM 688 C C . LEU A 1 95 ? 7.331 4.310 -37.126 1.00 58.94 95 LEU A C 1
ATOM 690 O O . LEU A 1 95 ? 8.015 5.272 -37.475 1.00 58.94 95 LEU A O 1
ATOM 694 N N . LEU A 1 96 ? 7.829 3.067 -37.077 1.00 62.50 96 LEU A N 1
ATOM 695 C CA . LEU A 1 96 ? 9.212 2.754 -37.460 1.00 62.50 96 LEU A CA 1
ATOM 696 C C . LEU A 1 96 ? 9.466 3.010 -38.954 1.00 62.50 96 LEU A C 1
ATOM 698 O O . LEU A 1 96 ? 10.497 3.586 -39.303 1.00 62.50 96 LEU A O 1
ATOM 702 N N . LEU A 1 97 ? 8.519 2.651 -39.830 1.00 59.06 97 LEU A N 1
ATOM 703 C CA . LEU A 1 97 ? 8.634 2.907 -41.270 1.00 59.06 97 LEU A CA 1
ATOM 704 C C . LEU A 1 97 ? 8.702 4.416 -41.571 1.00 59.06 97 LEU A C 1
ATOM 706 O O . LEU A 1 97 ? 9.555 4.849 -42.344 1.00 59.06 97 LEU A O 1
ATOM 710 N N . ALA A 1 98 ? 7.854 5.226 -40.929 1.00 58.16 98 ALA A N 1
ATOM 711 C CA . ALA A 1 98 ? 7.847 6.678 -41.113 1.00 58.16 98 ALA A CA 1
ATOM 712 C C . ALA A 1 98 ? 9.173 7.331 -40.679 1.00 58.16 98 ALA A C 1
ATOM 714 O O . ALA A 1 98 ? 9.689 8.194 -41.391 1.00 58.16 98 ALA A O 1
ATOM 715 N N . ILE A 1 99 ? 9.768 6.889 -39.563 1.00 66.69 99 ILE A N 1
ATOM 716 C CA . ILE A 1 99 ? 11.071 7.391 -39.091 1.00 66.69 99 ILE A CA 1
ATOM 717 C C . ILE A 1 99 ? 12.188 7.061 -40.094 1.00 66.69 99 ILE A C 1
ATOM 719 O O . ILE A 1 99 ? 13.017 7.923 -40.384 1.00 66.69 99 ILE A O 1
ATOM 723 N N . VAL A 1 100 ? 12.197 5.853 -40.668 1.00 69.00 100 VAL A N 1
ATOM 724 C CA . VAL A 1 100 ? 13.207 5.445 -41.663 1.00 69.00 100 VAL A CA 1
ATOM 725 C C . VAL A 1 100 ? 13.053 6.219 -42.976 1.00 69.00 100 VAL A C 1
ATOM 727 O O . VAL A 1 100 ? 14.056 6.631 -43.554 1.00 69.00 100 VAL A O 1
ATOM 730 N N . VAL A 1 101 ? 11.823 6.480 -43.431 1.00 66.88 101 VAL A N 1
ATOM 731 C CA . VAL A 1 101 ? 11.575 7.255 -44.661 1.00 66.88 101 VAL A CA 1
ATOM 732 C C . VAL A 1 101 ? 11.960 8.726 -44.477 1.00 66.88 101 VAL A C 1
ATOM 734 O O . VAL A 1 101 ? 12.652 9.283 -45.325 1.00 66.88 101 VAL A O 1
ATOM 737 N N . ILE A 1 102 ? 11.588 9.349 -43.355 1.00 62.19 102 ILE A N 1
ATOM 738 C CA . ILE A 1 102 ? 11.927 10.756 -43.079 1.00 62.19 102 ILE A CA 1
ATOM 739 C C . ILE A 1 102 ? 13.439 10.912 -42.848 1.00 62.19 102 ILE A C 1
ATOM 741 O O . ILE A 1 102 ? 14.055 11.814 -43.413 1.00 62.19 102 ILE A O 1
ATOM 745 N N . GLY A 1 103 ? 14.063 10.008 -42.085 1.00 56.97 103 GLY A N 1
ATOM 746 C CA . GLY A 1 103 ? 15.511 10.012 -41.862 1.00 56.97 103 GLY A CA 1
ATOM 747 C C . GLY A 1 103 ? 16.317 9.735 -43.135 1.00 56.97 103 GLY A C 1
ATOM 748 O O . GLY A 1 103 ? 17.316 10.405 -43.387 1.00 56.97 103 GLY A O 1
ATOM 749 N N . GLY A 1 104 ? 15.862 8.804 -43.978 1.00 57.56 104 GLY A N 1
ATOM 750 C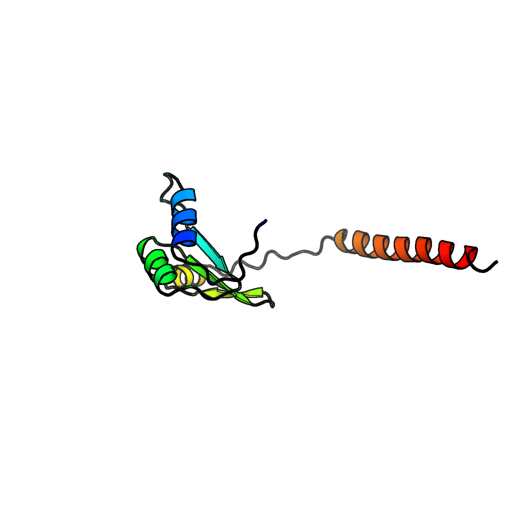 CA . GLY A 1 104 ? 16.519 8.465 -45.243 1.00 57.56 104 GLY A CA 1
ATOM 751 C C . GLY A 1 104 ? 16.473 9.593 -46.277 1.00 57.56 104 GLY A C 1
ATOM 752 O O . GLY A 1 104 ? 17.470 9.841 -46.952 1.00 57.56 104 GLY A O 1
ATOM 753 N N . ILE A 1 105 ? 15.359 10.328 -46.360 1.00 57.19 105 ILE A N 1
ATOM 754 C CA . ILE A 1 105 ? 15.224 11.482 -47.266 1.00 57.19 105 ILE A CA 1
ATOM 755 C C . ILE A 1 105 ? 16.157 12.631 -46.846 1.00 57.19 105 ILE A C 1
ATOM 757 O O . ILE A 1 105 ? 16.760 13.273 -47.704 1.00 57.19 105 ILE A O 1
ATOM 761 N N . VAL A 1 106 ? 16.340 12.863 -45.540 1.00 52.94 106 VAL A N 1
ATOM 762 C CA . VAL A 1 106 ? 17.255 13.902 -45.027 1.00 52.94 106 VAL A CA 1
ATOM 763 C C . VAL A 1 106 ? 18.726 13.541 -45.277 1.00 52.94 106 VAL A C 1
ATOM 765 O O . VAL A 1 106 ? 19.518 14.417 -45.617 1.00 52.94 106 VAL A O 1
ATOM 768 N N . ILE A 1 107 ? 19.095 12.259 -45.181 1.00 53.38 107 ILE A N 1
ATOM 769 C CA . ILE A 1 107 ? 20.466 11.795 -45.458 1.00 53.38 107 ILE A CA 1
ATOM 770 C C . ILE A 1 107 ? 20.795 11.888 -46.959 1.00 53.38 107 ILE A C 1
ATOM 772 O O . ILE A 1 107 ? 21.909 12.265 -47.315 1.00 53.38 107 ILE A O 1
ATOM 776 N N . ALA A 1 108 ? 19.830 11.608 -47.842 1.00 54.41 108 ALA A N 1
ATOM 777 C CA . ALA A 1 108 ? 20.027 11.683 -49.291 1.00 54.41 108 ALA A CA 1
ATOM 778 C C . ALA A 1 108 ? 20.147 13.124 -49.832 1.00 54.41 108 ALA A C 1
ATOM 780 O O . ALA A 1 108 ? 20.822 13.333 -50.836 1.00 54.41 108 ALA A O 1
ATOM 781 N N . LEU A 1 109 ? 19.537 14.121 -49.173 1.00 56.78 109 LEU A N 1
ATOM 782 C CA . LEU A 1 109 ? 19.656 15.538 -49.557 1.00 56.78 109 LEU A CA 1
ATOM 783 C C . LEU A 1 109 ? 20.885 16.253 -48.965 1.00 56.78 109 LEU A C 1
ATOM 785 O O . LEU A 1 109 ? 21.231 17.330 -49.435 1.00 56.78 109 LEU A O 1
ATOM 789 N N . GLY A 1 110 ? 21.533 15.689 -47.941 1.00 49.34 110 GLY A N 1
ATOM 790 C CA . GLY A 1 110 ? 22.699 16.290 -47.277 1.00 49.34 110 GLY A CA 1
ATOM 791 C C . GLY A 1 110 ? 24.060 15.919 -47.880 1.00 49.34 110 GLY A C 1
ATOM 792 O O . GLY A 1 110 ? 25.083 16.252 -47.289 1.00 49.34 110 GLY A O 1
ATOM 793 N N . HIS A 1 111 ? 24.082 15.195 -49.004 1.00 52.62 111 HIS A N 1
ATOM 794 C CA . HIS A 1 111 ? 25.304 14.674 -49.635 1.00 52.62 111 HIS A CA 1
ATOM 795 C C . HIS A 1 111 ? 25.406 14.981 -51.146 1.00 52.62 111 HIS A C 1
ATOM 797 O O . HIS A 1 111 ? 26.106 14.276 -51.876 1.00 52.62 111 HIS A O 1
ATOM 803 N N . ILE A 1 112 ? 24.724 16.040 -51.595 1.00 48.72 112 ILE A N 1
ATOM 804 C CA . ILE A 1 112 ? 24.875 16.696 -52.909 1.00 48.72 112 ILE A CA 1
ATOM 805 C C . ILE A 1 112 ? 25.301 18.139 -52.642 1.00 48.72 112 ILE A C 1
ATOM 807 O O . ILE A 1 112 ? 26.182 18.633 -53.377 1.00 48.72 112 ILE A O 1
#